Protein AF-A0A9X9Z023-F1 (afdb_monomer_lite)

InterPro domains:
  IPR011990 Tetratricopeptide-like helical domain superfamily [G3DSA:1.25.40.10] (1-59)

Radius of gyration: 12.31 Å; chains: 1; bounding box: 32×22×35 Å

Sequence (59 aa):
MPRDIVEASKWLNLSPAAASPPAREARARLRDAVTTKMTRGEIAQARLRALEWAPSREH

Foldseek 3Di:
DDDLLLQVLLCLVVPLVPDDPVVNVVSVVVSVVSCVVDDPVSNVSSVVCNVPDDDDDDD

Structure (mmCIF, N/CA/C/O backbone):
data_AF-A0A9X9Z023-F1
#
_entry.id   AF-A0A9X9Z023-F1
#
loop_
_atom_site.group_PDB
_atom_site.id
_atom_site.type_symbol
_atom_site.label_atom_id
_atom_site.label_alt_id
_atom_site.label_comp_id
_atom_site.label_asym_id
_atom_site.label_entity_id
_atom_site.label_seq_id
_atom_site.pdbx_PDB_ins_code
_atom_site.Cartn_x
_atom_site.Cartn_y
_atom_site.Cartn_z
_atom_site.occupancy
_atom_site.B_iso_or_equiv
_atom_site.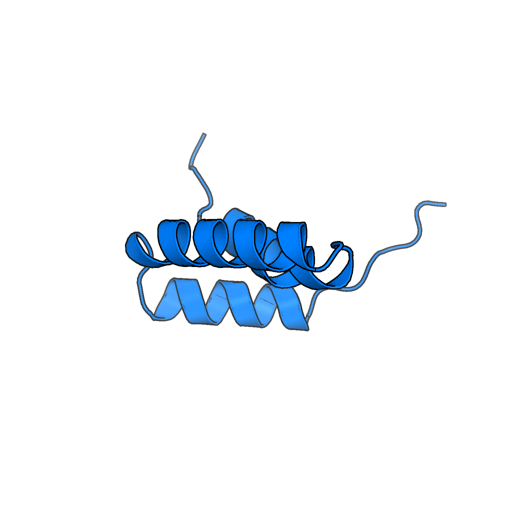auth_seq_id
_atom_site.auth_comp_id
_atom_site.auth_asym_id
_atom_site.auth_atom_id
_atom_site.pdbx_PDB_model_num
ATOM 1 N N . MET A 1 1 ? -17.712 13.123 -1.194 1.00 55.34 1 MET A N 1
ATOM 2 C CA . MET A 1 1 ? -17.114 11.783 -1.368 1.00 55.34 1 MET A CA 1
ATOM 3 C C . MET A 1 1 ? -16.240 11.489 -0.156 1.00 55.34 1 MET A C 1
ATOM 5 O O . MET A 1 1 ? -15.345 12.291 0.097 1.00 55.34 1 MET A O 1
ATOM 9 N N . PRO A 1 2 ? -16.497 10.427 0.625 1.00 62.06 2 PRO A N 1
ATOM 10 C CA . PRO A 1 2 ? -15.578 9.992 1.676 1.00 62.06 2 PRO A CA 1
ATOM 11 C C . PRO A 1 2 ? -14.221 9.632 1.056 1.00 62.06 2 PRO A C 1
ATOM 13 O O . PRO A 1 2 ? -14.175 9.020 -0.010 1.00 62.06 2 PRO A O 1
ATOM 16 N N . ARG A 1 3 ? -13.114 10.029 1.688 1.00 73.69 3 ARG A N 1
ATOM 17 C CA . ARG A 1 3 ? -11.764 9.696 1.214 1.00 73.69 3 ARG A CA 1
ATOM 18 C C . ARG A 1 3 ? -11.339 8.366 1.836 1.00 73.69 3 ARG A C 1
ATOM 20 O O . ARG A 1 3 ? -11.010 8.342 3.017 1.00 73.69 3 ARG A O 1
ATOM 27 N N . ASP A 1 4 ? -11.349 7.281 1.062 1.00 90.75 4 ASP A N 1
ATOM 28 C CA . ASP A 1 4 ? -10.919 5.959 1.539 1.00 90.75 4 ASP A CA 1
ATOM 29 C C . ASP A 1 4 ? -9.380 5.890 1.608 1.00 90.75 4 ASP A C 1
ATOM 31 O O . ASP A 1 4 ? -8.683 5.631 0.623 1.00 90.75 4 ASP A O 1
ATOM 35 N N . ILE A 1 5 ? -8.836 6.184 2.792 1.00 93.75 5 ILE A N 1
ATOM 36 C CA . ILE A 1 5 ? -7.392 6.133 3.049 1.00 93.75 5 ILE A CA 1
ATOM 37 C C . ILE A 1 5 ? -6.847 4.696 3.049 1.00 93.75 5 ILE A C 1
ATOM 39 O O . ILE A 1 5 ? -5.667 4.488 2.758 1.00 93.75 5 ILE A O 1
ATOM 43 N N . VAL A 1 6 ? -7.702 3.704 3.319 1.00 96.00 6 VAL A N 1
ATOM 44 C CA . VAL A 1 6 ? -7.350 2.279 3.284 1.00 96.00 6 VAL A CA 1
ATOM 45 C C . VAL A 1 6 ? -7.099 1.850 1.843 1.00 96.00 6 VAL A C 1
ATOM 47 O O . VAL A 1 6 ? -6.078 1.220 1.565 1.00 96.00 6 VAL A O 1
ATOM 50 N N . GLU A 1 7 ? -7.966 2.251 0.911 1.00 95.31 7 GLU A N 1
ATOM 51 C CA . GLU A 1 7 ? -7.804 1.935 -0.511 1.00 95.31 7 GLU A CA 1
ATOM 52 C C . GLU A 1 7 ? -6.570 2.623 -1.113 1.00 95.31 7 GLU A C 1
ATOM 54 O O . GLU A 1 7 ? -5.795 1.994 -1.833 1.00 95.31 7 GLU A O 1
ATOM 59 N N . ALA A 1 8 ? -6.305 3.884 -0.756 1.00 94.62 8 ALA A N 1
ATOM 60 C CA . ALA A 1 8 ? -5.079 4.564 -1.179 1.00 94.62 8 ALA A CA 1
ATOM 61 C C . ALA A 1 8 ? -3.816 3.842 -0.670 1.00 94.62 8 ALA A C 1
ATOM 63 O O . ALA A 1 8 ? -2.869 3.612 -1.425 1.00 94.62 8 ALA A O 1
ATOM 64 N N . SER A 1 9 ? -3.811 3.448 0.607 1.00 95.12 9 SER A N 1
ATOM 65 C CA . SER A 1 9 ? -2.692 2.732 1.227 1.00 95.12 9 SER A CA 1
ATOM 66 C C . SER A 1 9 ? -2.470 1.344 0.610 1.00 95.12 9 SER A C 1
ATOM 68 O O . SER A 1 9 ? -1.326 0.957 0.369 1.00 95.12 9 SER A O 1
ATOM 70 N N . LYS A 1 10 ? -3.540 0.624 0.248 1.00 96.06 10 LYS A N 1
ATOM 71 C CA . LYS A 1 10 ? -3.467 -0.644 -0.500 1.00 96.06 10 LYS A CA 1
ATOM 72 C C . LYS A 1 10 ? -2.686 -0.482 -1.807 1.00 96.06 10 LYS A C 1
ATOM 74 O O . LYS A 1 10 ? -1.732 -1.223 -2.041 1.00 96.06 10 LYS A O 1
ATOM 79 N N . TRP A 1 11 ? -3.033 0.501 -2.639 1.00 95.88 11 TRP A N 1
ATOM 80 C CA . TRP A 1 11 ? -2.319 0.729 -3.901 1.00 95.88 11 TRP A CA 1
ATOM 81 C C . TRP A 1 11 ? -0.864 1.150 -3.680 1.00 95.88 11 TRP A C 1
ATOM 83 O O . TRP A 1 11 ? 0.029 0.699 -4.400 1.00 95.88 11 TRP A O 1
ATOM 93 N N . LEU A 1 12 ? -0.589 1.938 -2.636 1.00 95.25 12 LEU A N 1
ATOM 94 C CA . LEU A 1 12 ? 0.779 2.296 -2.259 1.00 95.25 12 LEU A CA 1
ATOM 95 C C . LEU A 1 12 ? 1.600 1.092 -1.782 1.00 95.25 12 LEU A C 1
ATOM 97 O O . LEU A 1 12 ? 2.795 1.059 -2.067 1.00 95.25 12 LEU A O 1
ATOM 101 N N . ASN A 1 13 ? 0.987 0.089 -1.143 1.00 94.88 13 ASN A N 1
ATOM 102 C CA . ASN A 1 13 ? 1.649 -1.170 -0.776 1.00 94.88 13 ASN A CA 1
ATOM 103 C C . ASN A 1 13 ? 2.045 -2.011 -2.001 1.00 94.88 13 ASN A C 1
ATOM 105 O O . ASN A 1 13 ? 3.110 -2.622 -1.991 1.00 94.88 13 ASN A O 1
ATOM 109 N N . LEU A 1 14 ? 1.230 -2.016 -3.061 1.00 94.38 14 LEU A N 1
ATOM 110 C CA . LEU A 1 14 ? 1.503 -2.754 -4.304 1.00 94.38 14 LEU A CA 1
ATOM 111 C C . LEU A 1 14 ? 2.510 -2.033 -5.215 1.00 94.38 14 LEU A C 1
ATOM 113 O O . LEU A 1 14 ? 3.295 -2.659 -5.930 1.00 94.38 14 LEU A O 1
ATOM 117 N N . SER A 1 15 ? 2.513 -0.699 -5.176 1.00 93.06 15 SER A N 1
ATOM 118 C CA . SER A 1 15 ? 3.262 0.144 -6.112 1.00 93.06 15 SER A CA 1
ATOM 119 C C . SER A 1 15 ? 4.781 -0.105 -6.199 1.00 93.06 15 SER A C 1
ATOM 121 O O . SER A 1 15 ? 5.324 0.062 -7.297 1.00 93.06 15 SER A O 1
ATOM 123 N N . PRO A 1 16 ? 5.524 -0.504 -5.141 1.00 90.75 16 PRO A N 1
ATOM 124 C CA . PRO A 1 16 ? 6.963 -0.697 -5.250 1.00 90.75 16 PRO A CA 1
ATOM 125 C C . PRO A 1 16 ? 7.332 -1.877 -6.144 1.00 90.75 16 PRO A C 1
ATOM 127 O O . PRO A 1 16 ? 8.412 -1.836 -6.720 1.00 90.75 16 PRO A O 1
ATOM 130 N N . ALA A 1 17 ? 6.473 -2.893 -6.305 1.00 88.00 17 ALA A N 1
ATOM 131 C CA . ALA A 1 17 ? 6.775 -4.087 -7.102 1.00 88.00 17 ALA A CA 1
ATOM 132 C C . ALA A 1 17 ? 7.129 -3.739 -8.562 1.00 88.00 17 ALA A C 1
ATOM 134 O O . ALA A 1 17 ? 8.088 -4.279 -9.113 1.00 88.00 17 ALA A O 1
ATOM 135 N N . ALA A 1 18 ? 6.442 -2.747 -9.133 1.00 84.62 18 ALA A N 1
ATOM 136 C CA . ALA A 1 18 ? 6.597 -2.301 -10.517 1.00 84.62 18 ALA A CA 1
ATOM 137 C C . ALA A 1 18 ? 7.482 -1.041 -10.689 1.00 84.62 18 ALA A C 1
ATOM 139 O O . ALA A 1 18 ? 7.356 -0.336 -11.688 1.00 84.62 18 ALA A O 1
ATOM 140 N N . ALA A 1 19 ? 8.316 -0.666 -9.709 1.00 90.81 19 ALA A N 1
ATOM 141 C CA . ALA A 1 19 ? 9.131 0.560 -9.775 1.00 90.81 19 ALA A CA 1
ATOM 142 C C . ALA A 1 19 ? 10.616 0.300 -10.071 1.00 90.81 19 ALA A C 1
ATOM 144 O O . ALA A 1 19 ? 11.175 -0.702 -9.637 1.00 90.81 19 ALA A O 1
ATOM 145 N N . SER A 1 20 ? 11.297 1.256 -10.709 1.00 92.94 20 SER A N 1
ATOM 146 C CA . SER A 1 20 ? 12.767 1.329 -10.681 1.00 92.94 20 SER A CA 1
ATOM 147 C C . SER A 1 20 ? 13.270 1.629 -9.255 1.00 92.94 20 SER A C 1
ATOM 149 O O . SER A 1 20 ? 12.507 2.182 -8.461 1.00 92.94 20 SER A O 1
ATOM 151 N N . PRO A 1 21 ? 14.526 1.306 -8.886 1.00 90.56 21 PRO A N 1
ATOM 152 C CA . PRO A 1 21 ? 15.008 1.481 -7.510 1.00 90.56 21 PRO A CA 1
ATOM 153 C C . PRO A 1 21 ? 14.778 2.885 -6.905 1.00 90.56 21 PRO A C 1
ATOM 155 O O . PRO A 1 21 ? 14.216 2.946 -5.810 1.00 90.56 21 PRO A O 1
ATOM 158 N N . PRO A 1 22 ? 15.053 4.008 -7.605 1.00 90.50 22 PRO A N 1
ATOM 159 C CA . PRO A 1 22 ? 14.753 5.345 -7.074 1.00 90.50 22 PRO A CA 1
ATOM 160 C C . PRO A 1 22 ? 13.247 5.590 -6.882 1.00 90.50 22 PRO A C 1
ATOM 162 O O . PRO A 1 22 ? 12.813 6.213 -5.913 1.00 90.50 22 PRO A O 1
ATOM 165 N N . ALA A 1 23 ? 12.423 5.057 -7.788 1.00 93.00 23 ALA A N 1
ATOM 166 C CA . ALA A 1 23 ? 10.972 5.160 -7.695 1.00 93.00 23 ALA A CA 1
ATOM 167 C C . ALA A 1 23 ? 10.395 4.285 -6.568 1.00 93.00 23 ALA A C 1
ATOM 169 O O . ALA A 1 23 ? 9.376 4.658 -5.985 1.00 93.00 23 ALA A O 1
ATOM 170 N N . ARG A 1 24 ? 11.032 3.153 -6.222 1.00 93.31 24 ARG A N 1
ATOM 171 C CA . ARG A 1 24 ? 10.622 2.320 -5.074 1.00 93.31 24 ARG A CA 1
ATOM 172 C C . ARG A 1 24 ? 10.748 3.106 -3.777 1.00 93.31 24 ARG A C 1
ATOM 174 O O . ARG A 1 24 ? 9.816 3.101 -2.980 1.00 93.31 24 ARG A O 1
ATOM 181 N N . GLU A 1 25 ? 11.858 3.817 -3.599 1.00 93.00 25 GLU A N 1
ATOM 182 C CA . GLU A 1 25 ? 12.100 4.618 -2.399 1.00 93.00 25 GLU A CA 1
AT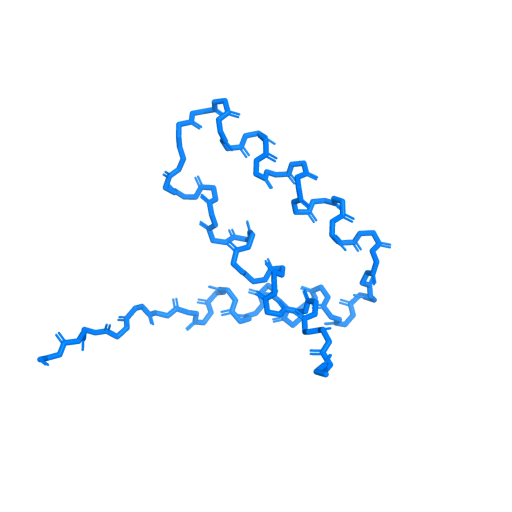OM 183 C C . GLU A 1 25 ? 11.104 5.784 -2.284 1.00 93.00 25 GLU A C 1
ATOM 185 O O . GLU A 1 25 ? 10.500 5.994 -1.233 1.00 93.00 25 GLU A O 1
ATOM 190 N N . ALA A 1 26 ? 10.846 6.495 -3.387 1.00 94.19 26 ALA A N 1
ATOM 191 C CA . ALA A 1 26 ? 9.842 7.558 -3.416 1.00 94.19 26 ALA A CA 1
ATOM 192 C C . ALA A 1 26 ? 8.429 7.041 -3.082 1.00 94.19 26 ALA A C 1
ATOM 194 O O . ALA A 1 26 ? 7.708 7.666 -2.301 1.00 94.19 26 ALA A O 1
ATOM 195 N N . ARG A 1 27 ? 8.045 5.876 -3.622 1.00 92.44 27 ARG A N 1
ATOM 196 C CA . ARG A 1 27 ? 6.761 5.216 -3.326 1.00 92.44 27 ARG A CA 1
ATOM 197 C C . ARG A 1 27 ? 6.664 4.773 -1.863 1.00 92.44 27 ARG A C 1
ATOM 199 O O . ARG A 1 27 ? 5.609 4.944 -1.255 1.00 92.44 27 ARG A O 1
ATOM 206 N N . ALA A 1 28 ? 7.757 4.278 -1.279 1.00 92.38 28 ALA A N 1
ATOM 207 C CA . ALA A 1 28 ? 7.817 3.929 0.140 1.00 92.38 28 ALA A CA 1
ATOM 208 C C . ALA A 1 28 ? 7.612 5.159 1.039 1.00 92.38 28 ALA A C 1
ATOM 210 O O . ALA A 1 28 ? 6.759 5.123 1.921 1.00 92.38 28 ALA A O 1
ATOM 211 N N . ARG A 1 29 ? 8.289 6.281 0.757 1.00 94.81 29 ARG A N 1
ATOM 212 C CA . ARG A 1 29 ? 8.090 7.536 1.507 1.00 94.81 29 ARG A CA 1
ATOM 213 C C . ARG A 1 29 ? 6.648 8.042 1.429 1.00 94.81 29 ARG A C 1
ATOM 215 O O . ARG A 1 29 ? 6.099 8.498 2.429 1.00 94.81 29 ARG A O 1
ATOM 222 N N . LEU A 1 30 ? 6.014 7.937 0.259 1.00 94.62 30 LEU A N 1
ATOM 223 C CA . LEU A 1 30 ? 4.610 8.316 0.087 1.00 94.62 30 LEU A CA 1
ATOM 224 C C . LEU A 1 30 ? 3.668 7.417 0.902 1.00 94.62 30 LEU A C 1
ATOM 226 O O . LEU A 1 30 ? 2.769 7.926 1.573 1.00 94.62 30 LEU A O 1
ATOM 230 N N . ARG A 1 31 ? 3.889 6.096 0.886 1.00 95.19 31 ARG A N 1
ATOM 231 C CA . ARG A 1 31 ? 3.168 5.146 1.749 1.00 95.19 31 ARG A CA 1
ATOM 232 C C . ARG A 1 31 ? 3.311 5.540 3.215 1.00 95.19 31 ARG A C 1
ATOM 234 O O . ARG A 1 31 ? 2.303 5.651 3.907 1.00 95.19 31 ARG A O 1
ATOM 241 N N . ASP A 1 32 ? 4.532 5.792 3.670 1.00 95.25 32 ASP A N 1
ATOM 242 C CA . ASP A 1 32 ? 4.805 6.095 5.073 1.00 95.25 32 ASP A CA 1
ATOM 243 C C . ASP A 1 32 ? 4.091 7.393 5.498 1.00 95.25 32 ASP A C 1
ATOM 245 O O . ASP A 1 32 ? 3.395 7.415 6.517 1.00 95.25 32 ASP A O 1
ATOM 249 N N . ALA A 1 33 ? 4.117 8.429 4.652 1.00 96.00 33 ALA A N 1
ATOM 250 C CA . ALA A 1 33 ? 3.365 9.667 4.863 1.00 96.00 33 ALA A CA 1
ATOM 251 C C . ALA A 1 33 ? 1.847 9.438 4.978 1.00 96.00 33 ALA A C 1
ATOM 253 O O . ALA A 1 33 ? 1.193 10.051 5.824 1.00 96.00 33 ALA A O 1
ATOM 254 N N . VAL A 1 34 ? 1.267 8.548 4.167 1.00 94.88 34 VAL A N 1
ATOM 255 C CA . VAL A 1 34 ? -0.156 8.182 4.278 1.00 94.88 34 VAL A CA 1
ATOM 256 C C . VAL A 1 34 ? -0.431 7.416 5.572 1.00 94.88 34 VAL A C 1
ATOM 258 O O . VAL A 1 34 ? -1.401 7.733 6.259 1.00 94.88 34 VAL A O 1
ATOM 261 N N . THR A 1 35 ? 0.436 6.474 5.959 1.00 95.19 35 THR A N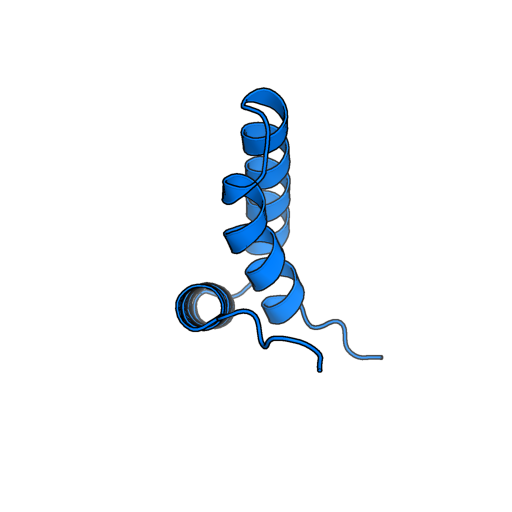 1
ATOM 262 C CA . THR A 1 35 ? 0.244 5.679 7.186 1.00 95.19 35 THR A CA 1
ATOM 263 C C . THR A 1 35 ? 0.259 6.510 8.465 1.00 95.19 35 THR A C 1
ATOM 265 O O . THR A 1 35 ? -0.397 6.126 9.428 1.00 95.19 35 THR A O 1
ATOM 268 N N . THR A 1 36 ? 0.899 7.687 8.471 1.00 96.69 36 THR A N 1
ATOM 269 C CA . THR A 1 36 ? 0.844 8.620 9.617 1.00 96.69 36 THR A CA 1
ATOM 270 C C . THR A 1 36 ? -0.567 9.109 9.957 1.00 96.69 36 THR A C 1
ATOM 272 O O . THR A 1 36 ? -0.803 9.594 11.059 1.00 96.69 36 THR A O 1
ATOM 275 N N . LYS A 1 37 ? -1.512 8.979 9.019 1.00 94.88 37 LYS A N 1
ATOM 276 C CA . LYS A 1 37 ? -2.904 9.431 9.152 1.00 94.88 37 LYS A CA 1
ATOM 277 C C . LYS A 1 37 ? -3.876 8.281 9.415 1.00 94.88 37 LYS A C 1
ATOM 279 O O . LYS A 1 37 ? -5.081 8.500 9.388 1.00 94.88 37 LYS A O 1
ATOM 284 N N . MET A 1 38 ? -3.363 7.068 9.599 1.00 96.06 38 MET A N 1
ATOM 285 C CA . MET A 1 38 ? -4.155 5.851 9.726 1.00 96.06 38 MET A CA 1
ATOM 286 C C . MET A 1 38 ? -4.041 5.284 11.138 1.00 96.06 38 MET A C 1
ATOM 288 O O . MET A 1 38 ? -2.984 5.308 11.769 1.00 96.06 38 MET A O 1
ATOM 292 N N . THR A 1 39 ? -5.124 4.693 11.614 1.00 97.06 39 THR A N 1
ATOM 293 C CA . THR A 1 39 ? -5.117 3.822 12.786 1.00 97.06 39 THR A CA 1
ATOM 294 C C . THR A 1 39 ? -4.394 2.506 12.481 1.00 97.06 39 THR A C 1
ATOM 296 O O . THR A 1 39 ? -4.238 2.091 11.330 1.00 97.06 39 THR A O 1
ATOM 299 N N . ARG A 1 40 ? -3.998 1.775 13.532 1.00 96.50 40 ARG A N 1
ATOM 300 C CA . ARG A 1 40 ? -3.409 0.431 13.379 1.00 96.50 40 ARG A CA 1
ATOM 301 C C . ARG A 1 40 ? -4.343 -0.535 12.638 1.00 96.50 40 ARG A C 1
ATOM 303 O O . ARG A 1 40 ? -3.861 -1.339 11.845 1.00 96.50 40 ARG A O 1
ATOM 310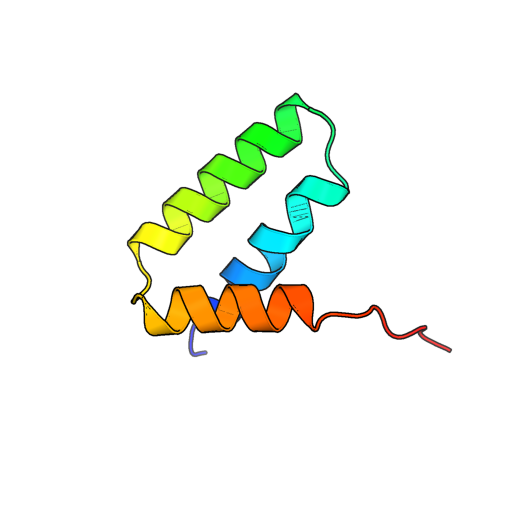 N N . GLY A 1 41 ? -5.654 -0.436 12.880 1.00 97.12 41 GLY A N 1
ATOM 311 C CA . GLY A 1 41 ? -6.668 -1.257 12.213 1.00 97.12 41 GLY A CA 1
ATOM 312 C C . GLY A 1 41 ? -6.743 -0.979 10.713 1.00 97.12 41 GLY A C 1
ATOM 313 O O . GLY A 1 41 ? -6.694 -1.909 9.915 1.00 97.12 41 GLY A O 1
ATOM 314 N N . GLU A 1 42 ? -6.751 0.294 10.318 1.00 97.06 42 GLU A N 1
ATOM 315 C CA . GLU A 1 42 ? -6.744 0.692 8.904 1.00 97.06 42 GLU A CA 1
ATOM 316 C C . GLU A 1 42 ? -5.449 0.269 8.196 1.00 97.06 42 GLU A C 1
ATOM 318 O O . GLU A 1 42 ? -5.488 -0.178 7.049 1.00 97.06 42 GLU A O 1
ATOM 323 N N . ILE A 1 43 ? -4.293 0.359 8.870 1.00 97.38 43 ILE A N 1
ATOM 324 C CA . ILE A 1 43 ? -3.013 -0.124 8.324 1.00 97.38 43 ILE A CA 1
ATOM 325 C C . ILE A 1 43 ? -3.069 -1.637 8.087 1.00 97.38 43 ILE A C 1
ATOM 327 O O . ILE A 1 43 ? -2.656 -2.108 7.024 1.00 97.38 43 ILE A O 1
ATOM 331 N N . ALA A 1 44 ? -3.569 -2.403 9.061 1.00 97.38 44 ALA A N 1
ATOM 332 C CA . ALA A 1 44 ? -3.720 -3.850 8.933 1.00 97.38 44 ALA A CA 1
ATOM 333 C C . ALA A 1 44 ? -4.674 -4.211 7.786 1.00 97.38 44 ALA A C 1
ATOM 335 O O . ALA A 1 44 ? -4.339 -5.052 6.953 1.00 97.38 44 ALA A O 1
ATOM 336 N N . GLN A 1 45 ? -5.807 -3.514 7.682 1.00 97.69 45 GLN A N 1
ATOM 337 C CA . GLN A 1 45 ? -6.780 -3.714 6.613 1.00 97.69 45 GLN A CA 1
ATOM 338 C C . GLN A 1 45 ? -6.193 -3.405 5.229 1.00 97.69 45 GLN A C 1
ATOM 340 O O . GLN A 1 45 ? -6.373 -4.191 4.303 1.00 97.69 45 GLN A O 1
ATOM 345 N N . ALA A 1 46 ? -5.456 -2.302 5.073 1.00 96.81 46 ALA A N 1
ATOM 346 C CA . ALA A 1 46 ? -4.827 -1.944 3.801 1.00 96.81 46 ALA A CA 1
ATOM 347 C C . ALA A 1 46 ? -3.772 -2.969 3.361 1.00 96.81 46 ALA A C 1
ATOM 349 O O . ALA A 1 46 ? -3.646 -3.265 2.172 1.00 96.81 46 ALA A O 1
ATOM 350 N N . ARG A 1 47 ? -3.010 -3.521 4.315 1.00 96.38 47 ARG A N 1
ATOM 351 C CA . ARG A 1 47 ? -2.041 -4.596 4.052 1.00 96.38 47 ARG A CA 1
ATOM 352 C C . ARG A 1 47 ? -2.740 -5.891 3.652 1.00 96.38 47 ARG A C 1
ATOM 354 O O . ARG A 1 47 ? -2.330 -6.493 2.667 1.00 96.38 47 ARG A O 1
ATOM 361 N N . LEU A 1 48 ? -3.803 -6.277 4.360 1.00 97.50 48 LEU A N 1
ATOM 362 C CA . LEU A 1 48 ? -4.599 -7.459 4.029 1.00 97.50 48 LEU A CA 1
ATOM 363 C C . LEU A 1 48 ? -5.184 -7.354 2.614 1.00 97.50 48 LEU A C 1
ATOM 365 O O . LEU A 1 48 ? 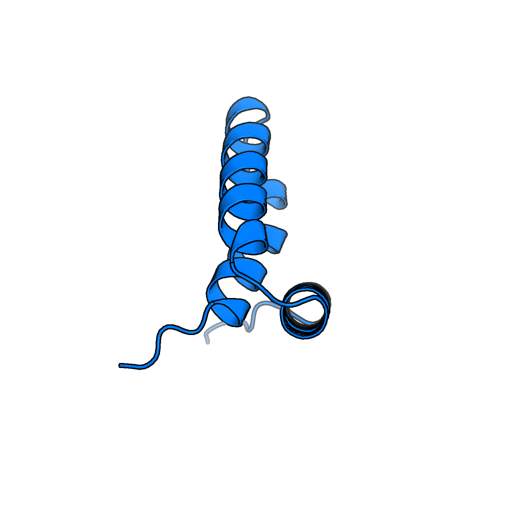-4.916 -8.214 1.784 1.00 97.50 48 LEU A O 1
ATOM 369 N N . ARG A 1 49 ? -5.853 -6.238 2.289 1.00 96.44 49 ARG A N 1
ATOM 370 C CA . ARG A 1 49 ? -6.403 -5.999 0.944 1.00 96.44 49 ARG A CA 1
ATOM 371 C C . ARG A 1 49 ? -5.342 -5.997 -0.156 1.00 96.44 49 ARG A C 1
ATOM 373 O O . ARG A 1 49 ? -5.663 -6.298 -1.299 1.00 96.44 49 ARG A O 1
ATOM 380 N N . ALA A 1 50 ? -4.110 -5.585 0.150 1.00 95.69 50 ALA A N 1
ATOM 381 C CA . ALA A 1 50 ? -3.011 -5.629 -0.811 1.00 95.69 50 ALA A CA 1
ATOM 382 C C . ALA A 1 50 ? -2.517 -7.066 -1.037 1.00 95.69 50 ALA A C 1
ATOM 384 O O . ALA A 1 50 ? -2.226 -7.421 -2.172 1.00 95.69 50 ALA A O 1
ATOM 385 N N . LEU A 1 51 ? -2.454 -7.890 0.015 1.00 95.31 51 LEU A N 1
ATOM 386 C CA . LEU A 1 51 ? -2.089 -9.309 -0.084 1.00 95.31 51 LEU A CA 1
ATOM 387 C C . LEU A 1 51 ? -3.146 -10.133 -0.827 1.00 95.31 51 LEU A C 1
ATOM 389 O O . LEU A 1 51 ? -2.800 -11.021 -1.596 1.00 95.31 51 LEU A O 1
ATOM 393 N N . GLU A 1 52 ? -4.423 -9.830 -0.601 1.00 95.69 52 GLU A N 1
ATOM 394 C CA . GLU A 1 52 ? -5.559 -10.499 -1.245 1.00 95.69 52 GLU A CA 1
ATOM 395 C C . GLU A 1 52 ? -5.797 -10.027 -2.686 1.00 95.69 52 GLU A C 1
ATOM 397 O O . GLU A 1 52 ? -6.584 -10.629 -3.417 1.00 95.69 52 GLU A O 1
ATOM 402 N N . TRP A 1 53 ? -5.155 -8.935 -3.111 1.00 94.19 53 TRP A N 1
ATOM 403 C CA . TRP A 1 53 ? -5.389 -8.378 -4.434 1.00 94.19 53 TRP A CA 1
ATOM 404 C C . TRP A 1 53 ? -4.795 -9.266 -5.530 1.00 94.19 53 TRP A C 1
ATOM 406 O O . TRP A 1 53 ? -3.588 -9.500 -5.584 1.00 94.19 53 TRP A O 1
ATOM 416 N N . ALA A 1 54 ? -5.656 -9.676 -6.459 1.00 89.75 54 ALA A N 1
ATOM 417 C CA . ALA A 1 54 ? -5.283 -10.303 -7.715 1.00 89.75 54 ALA A CA 1
ATOM 418 C C . ALA A 1 54 ? -5.897 -9.506 -8.881 1.00 89.75 54 ALA A C 1
ATOM 420 O O . ALA A 1 54 ? -7.065 -9.113 -8.798 1.00 89.75 54 ALA A O 1
ATOM 421 N N . PRO A 1 55 ? -5.152 -9.253 -9.971 1.00 84.62 55 PRO A N 1
ATOM 422 C CA . PRO A 1 55 ? -5.709 -8.610 -11.153 1.00 84.62 55 PRO A CA 1
ATOM 423 C C . PRO A 1 55 ? -6.751 -9.529 -11.805 1.00 84.62 55 PRO A C 1
ATOM 425 O O . PRO A 1 55 ? -6.449 -10.670 -12.157 1.00 84.62 55 PRO A O 1
ATOM 428 N N . SER A 1 56 ? -7.973 -9.036 -12.001 1.00 83.00 56 SER A N 1
ATOM 429 C CA . SER A 1 56 ? -8.941 -9.679 -12.892 1.00 83.00 56 SER A CA 1
ATOM 430 C C . SER A 1 56 ? -8.537 -9.416 -14.341 1.00 83.00 56 SER A C 1
ATOM 432 O O . SER A 1 56 ? -8.212 -8.280 -14.688 1.00 83.00 56 SER A O 1
ATOM 434 N N . ARG A 1 57 ? -8.560 -10.442 -15.201 1.00 77.44 57 ARG A N 1
ATOM 435 C CA . ARG A 1 57 ? -8.445 -10.218 -16.649 1.00 77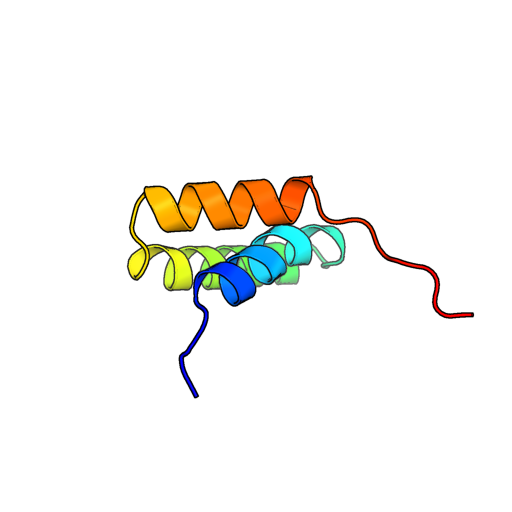.44 57 ARG A CA 1
ATOM 436 C C . ARG A 1 57 ? -9.722 -9.529 -17.124 1.00 77.44 57 ARG A C 1
ATOM 438 O O . ARG A 1 57 ? -10.807 -10.064 -16.914 1.00 77.44 57 ARG A O 1
ATOM 445 N N . GLU A 1 58 ? -9.588 -8.359 -17.733 1.00 73.62 58 GLU A N 1
ATOM 446 C CA . GLU A 1 58 ? -10.668 -7.767 -18.524 1.00 73.62 58 GLU A CA 1
ATOM 447 C C . GLU A 1 58 ? -10.803 -8.597 -19.816 1.00 73.62 58 GLU A C 1
ATOM 449 O O . GLU A 1 58 ? -9.788 -8.937 -20.432 1.00 73.62 58 GLU A O 1
ATOM 454 N N . HIS A 1 59 ? -12.031 -9.013 -20.147 1.00 54.22 59 HIS A N 1
ATOM 455 C CA . HIS A 1 59 ? -12.376 -9.785 -21.348 1.00 54.22 59 HIS A CA 1
ATOM 456 C C . HIS A 1 59 ? -12.878 -8.865 -22.457 1.00 54.22 59 HIS A C 1
ATOM 458 O O . HIS A 1 59 ? -13.647 -7.935 -22.126 1.00 54.22 59 HIS A O 1
#

pLDDT: mean 91.14, std 9.46, range [54.22, 97.69]

Secondary structure (DSSP, 8-state):
----HHHHHHHHHHGGGGS-HHHHHHHHHHHHHHHTTS-HHHHHHHHHHHHS--PPPP-

Organism: NCBI:txid2823807